Protein AF-A0A450TJH1-F1 (afdb_monomer_lite)

Sequence (79 aa):
MEESVDLPDIAGDDAIGPGEFKLGQEGYDSWYATWEQTVYLGESVWNLEGVIPEKIYLGRSPEIGAAHEQDYTFLDGEP

pLDDT: mean 78.23, std 15.9, range [39.91, 96.94]

Radius of gyration: 31.25 Å; chains: 1; bounding box: 65×27×77 Å

Structure (mmCIF, N/CA/C/O backbone):
data_AF-A0A450TJH1-F1
#
_entry.id   AF-A0A450TJH1-F1
#
loop_
_atom_site.group_PDB
_atom_site.id
_atom_site.type_symbol
_atom_site.label_atom_id
_atom_site.label_alt_id
_atom_site.label_comp_id
_atom_site.label_asym_id
_atom_site.label_entity_id
_atom_site.label_seq_id
_atom_site.pdbx_PDB_ins_code
_atom_site.Cartn_x
_atom_site.Cartn_y
_atom_site.Cartn_z
_atom_site.occupancy
_atom_site.B_iso_or_equiv
_atom_site.auth_seq_id
_atom_site.auth_comp_id
_atom_site.auth_asym_id
_atom_site.auth_atom_id
_atom_site.pdbx_PDB_model_num
ATOM 1 N N . MET A 1 1 ? 41.197 17.060 -33.496 1.00 39.91 1 MET A N 1
ATOM 2 C CA . MET A 1 1 ? 41.242 16.697 -32.069 1.00 39.91 1 MET A CA 1
ATOM 3 C C . MET A 1 1 ? 39.789 16.542 -31.686 1.00 39.91 1 MET A C 1
ATOM 5 O O . MET A 1 1 ? 39.144 17.533 -31.385 1.00 39.91 1 MET A O 1
ATOM 9 N N . GLU A 1 2 ? 39.239 15.360 -31.951 1.00 44.94 2 GLU A N 1
ATOM 10 C CA . GLU A 1 2 ? 37.847 15.064 -31.619 1.00 44.94 2 GLU A CA 1
ATOM 11 C C . GLU A 1 2 ? 37.819 14.741 -30.133 1.00 44.94 2 GLU A C 1
ATOM 13 O O . GLU A 1 2 ? 38.563 13.881 -29.662 1.00 44.94 2 GLU A O 1
ATOM 18 N N . GLU A 1 3 ? 37.063 15.539 -29.394 1.00 43.69 3 GLU A N 1
ATOM 19 C CA . GLU A 1 3 ? 36.839 15.344 -27.974 1.00 43.69 3 GLU A CA 1
ATOM 20 C C . GLU A 1 3 ? 36.065 14.035 -27.818 1.00 43.69 3 GLU A C 1
ATOM 22 O O . GLU A 1 3 ? 34.924 13.917 -28.264 1.00 43.69 3 GLU A O 1
ATOM 27 N N . SER A 1 4 ? 36.718 13.019 -27.256 1.00 50.69 4 SER A N 1
ATOM 28 C CA . SER A 1 4 ? 36.040 11.812 -26.809 1.00 50.69 4 SER A CA 1
ATOM 29 C C . SER A 1 4 ? 35.114 12.224 -25.672 1.00 50.69 4 SER A C 1
ATOM 31 O O . SER A 1 4 ? 35.567 1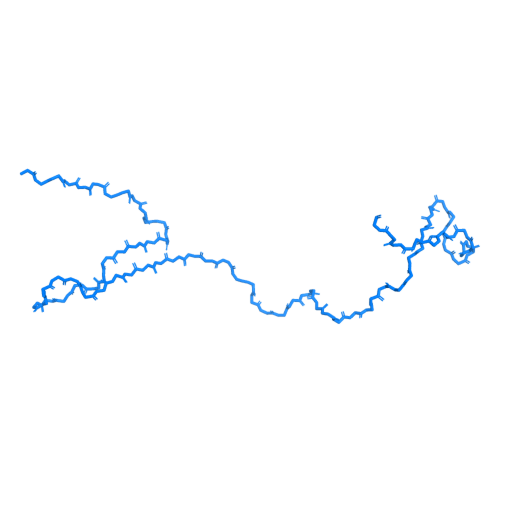2.408 -24.541 1.00 50.69 4 SER A O 1
ATOM 33 N N . VAL A 1 5 ? 33.840 12.436 -25.993 1.00 54.03 5 VAL A N 1
ATOM 34 C CA . VAL A 1 5 ? 32.795 12.631 -24.992 1.00 54.03 5 VAL A CA 1
ATOM 35 C C . VAL A 1 5 ? 32.691 11.318 -24.230 1.00 54.03 5 VAL A C 1
ATOM 37 O O . VAL A 1 5 ? 32.146 10.338 -24.735 1.00 54.03 5 VAL A O 1
ATOM 40 N N . ASP A 1 6 ? 33.286 11.299 -23.041 1.00 52.81 6 ASP A N 1
ATOM 41 C CA . ASP A 1 6 ? 33.136 10.225 -22.070 1.00 52.81 6 ASP A CA 1
ATOM 42 C C . ASP A 1 6 ? 31.708 10.323 -21.533 1.00 52.81 6 ASP A C 1
ATOM 44 O O . ASP A 1 6 ? 31.405 11.087 -20.612 1.00 52.81 6 ASP A O 1
ATOM 48 N N . LEU A 1 7 ? 30.785 9.668 -22.242 1.00 56.22 7 LEU A N 1
ATOM 49 C CA . LEU A 1 7 ? 29.406 9.572 -21.801 1.00 56.22 7 LEU A CA 1
ATOM 50 C C . LEU A 1 7 ? 29.427 8.839 -20.459 1.00 56.22 7 LEU A C 1
ATOM 52 O O . LEU A 1 7 ? 30.071 7.792 -20.369 1.00 56.22 7 LEU A O 1
ATOM 56 N N . PRO A 1 8 ? 28.759 9.374 -19.420 1.00 46.16 8 PRO A N 1
ATOM 57 C CA . PRO A 1 8 ? 28.690 8.686 -18.145 1.00 46.16 8 PRO A CA 1
ATOM 58 C C . PRO A 1 8 ? 28.190 7.266 -18.385 1.00 46.16 8 PRO A C 1
ATOM 60 O O . PRO A 1 8 ? 27.348 7.043 -19.258 1.00 46.16 8 PRO A O 1
ATOM 63 N N . ASP A 1 9 ? 28.740 6.333 -17.614 1.00 54.56 9 ASP A N 1
ATOM 64 C CA . ASP A 1 9 ? 28.377 4.922 -17.574 1.00 54.56 9 ASP A CA 1
ATOM 65 C C . ASP A 1 9 ? 26.909 4.797 -17.113 1.00 54.56 9 ASP A C 1
ATOM 67 O O . ASP A 1 9 ? 26.605 4.444 -15.979 1.00 54.56 9 ASP A O 1
ATOM 71 N N . ILE A 1 10 ? 25.967 5.176 -17.984 1.00 48.34 10 ILE A N 1
ATOM 72 C CA . ILE A 1 10 ? 24.515 5.018 -17.819 1.00 48.34 10 ILE A CA 1
ATOM 73 C C . ILE A 1 10 ? 24.143 3.542 -18.084 1.00 48.34 10 ILE A C 1
ATOM 75 O O . ILE A 1 10 ? 22.983 3.186 -18.235 1.00 48.34 10 ILE A O 1
ATOM 79 N N . ALA A 1 11 ? 25.119 2.628 -18.101 1.00 44.91 11 ALA A N 1
ATOM 80 C CA . ALA A 1 11 ? 24.895 1.189 -18.121 1.00 44.91 11 ALA A CA 1
ATOM 81 C C . ALA A 1 11 ? 24.414 0.664 -16.750 1.00 44.91 11 ALA A C 1
ATOM 83 O O . ALA A 1 11 ? 24.948 -0.302 -16.211 1.00 44.91 11 ALA A O 1
ATOM 84 N N . GLY A 1 12 ? 23.395 1.302 -16.181 1.00 49.06 12 GLY A N 1
ATOM 85 C CA . GLY A 1 12 ? 22.522 0.703 -15.181 1.00 49.06 12 GLY A CA 1
ATOM 86 C C . GLY A 1 12 ? 21.109 0.712 -15.740 1.00 49.06 12 GLY A C 1
ATOM 87 O O . GLY A 1 12 ? 20.464 1.733 -15.575 1.00 49.06 12 GLY A O 1
ATOM 88 N N . ASP A 1 13 ? 20.720 -0.370 -16.434 1.00 58.28 13 ASP A N 1
ATOM 89 C CA . ASP A 1 13 ? 19.412 -0.796 -17.006 1.00 58.28 13 ASP A CA 1
ATOM 90 C C . ASP A 1 13 ? 18.473 0.222 -17.718 1.00 58.28 13 ASP A C 1
ATOM 92 O O . ASP A 1 13 ? 17.696 -0.158 -18.601 1.00 58.28 13 ASP A O 1
ATOM 96 N N . ASP A 1 14 ? 18.622 1.520 -17.479 1.00 65.69 14 ASP A N 1
ATOM 97 C CA . ASP A 1 14 ? 17.878 2.634 -18.051 1.00 65.69 14 ASP A CA 1
ATOM 98 C C . ASP A 1 14 ? 18.784 3.419 -19.020 1.00 65.69 14 ASP A C 1
ATOM 100 O O . ASP A 1 14 ? 19.491 4.349 -18.632 1.00 65.69 14 ASP A O 1
ATOM 104 N N . ALA A 1 15 ? 18.793 3.049 -20.301 1.00 76.50 15 ALA A N 1
ATOM 105 C CA . ALA A 1 15 ? 19.693 3.595 -21.314 1.00 76.50 15 ALA A CA 1
ATOM 106 C C . ALA A 1 15 ? 18.929 4.190 -22.502 1.00 76.50 15 ALA A C 1
ATOM 108 O O . ALA A 1 15 ? 17.905 3.664 -22.933 1.00 76.50 15 ALA A O 1
ATOM 109 N N . ILE A 1 16 ? 19.474 5.260 -23.088 1.00 81.62 16 ILE A N 1
ATOM 110 C CA . ILE A 1 16 ? 18.991 5.848 -24.344 1.00 81.62 16 ILE A CA 1
ATOM 111 C C . ILE A 1 16 ? 20.143 5.846 -25.346 1.00 81.62 16 ILE A C 1
ATOM 113 O O . ILE A 1 16 ? 21.235 6.317 -25.028 1.00 81.62 16 ILE A O 1
ATOM 117 N N . GLY A 1 17 ? 19.914 5.344 -26.558 1.00 82.19 17 GLY A N 1
ATOM 118 C CA . GLY A 1 17 ? 20.972 5.238 -27.561 1.00 82.19 17 GLY A CA 1
ATOM 119 C C . GLY A 1 17 ? 20.458 5.112 -28.992 1.00 82.19 17 GLY A C 1
ATOM 120 O O . GLY A 1 17 ? 19.260 4.912 -29.208 1.00 82.19 17 GLY A O 1
ATOM 121 N N . PRO A 1 18 ? 21.339 5.269 -29.992 1.00 79.56 18 PRO A N 1
ATOM 122 C CA . PRO A 1 18 ? 20.968 5.050 -31.380 1.00 79.56 18 PRO A CA 1
ATOM 123 C C . PRO A 1 18 ? 20.614 3.573 -31.607 1.00 79.56 18 PRO A C 1
ATOM 125 O O . PRO A 1 18 ? 21.202 2.678 -31.001 1.00 79.56 18 PRO A O 1
ATOM 128 N N . GLY A 1 19 ? 19.633 3.318 -32.472 1.00 73.75 19 GLY A N 1
ATOM 129 C CA . GLY A 1 19 ? 19.210 1.970 -32.855 1.00 73.75 19 GLY A CA 1
ATOM 130 C C . GLY A 1 19 ? 20.273 1.209 -33.657 1.00 73.75 19 GLY A C 1
ATOM 131 O O . GLY A 1 19 ? 21.382 1.690 -33.871 1.00 73.75 19 GLY A O 1
ATOM 132 N N . GLU A 1 20 ? 19.943 0.002 -34.123 1.00 75.06 20 GLU A N 1
ATOM 133 C CA . GLU A 1 20 ? 20.906 -0.840 -34.846 1.00 75.06 20 GLU A CA 1
ATOM 134 C C . GLU A 1 20 ? 21.471 -0.152 -36.096 1.00 75.06 20 GLU A C 1
ATOM 136 O O . GLU A 1 20 ? 20.733 0.317 -36.967 1.00 75.06 20 GLU A O 1
ATOM 141 N N . PHE A 1 21 ? 22.799 -0.161 -36.214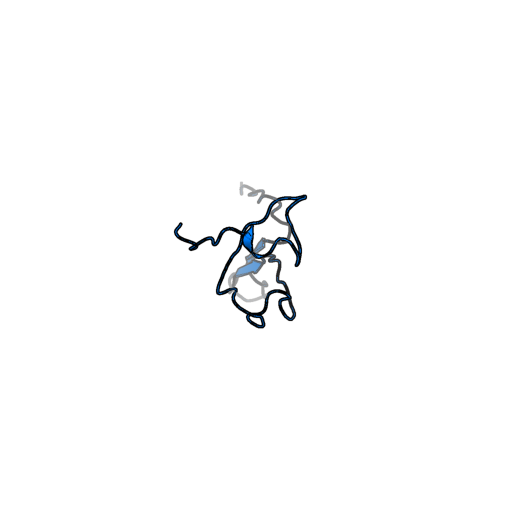 1.00 67.69 21 PHE A N 1
ATOM 142 C CA . PHE A 1 21 ? 23.485 0.271 -37.423 1.00 67.69 21 PHE A CA 1
ATOM 143 C C . PHE A 1 21 ? 23.333 -0.772 -38.537 1.00 67.69 21 PHE A C 1
ATOM 145 O O . PHE A 1 21 ? 23.588 -1.961 -38.327 1.00 67.69 21 PHE A O 1
ATOM 152 N N . LYS A 1 22 ? 22.992 -0.327 -39.753 1.00 74.00 22 LYS A N 1
ATOM 153 C CA . LYS A 1 22 ? 22.908 -1.182 -40.947 1.00 74.00 22 LYS A CA 1
ATOM 154 C C . LYS A 1 22 ? 23.874 -0.698 -42.025 1.00 74.00 22 LYS A C 1
ATOM 156 O O . LYS A 1 22 ? 23.854 0.461 -42.427 1.00 74.00 22 LYS A O 1
ATOM 161 N N . LEU A 1 23 ? 24.723 -1.604 -42.517 1.00 69.38 23 LEU A N 1
ATOM 162 C CA . LEU A 1 23 ? 25.713 -1.295 -43.552 1.00 69.38 23 LEU A CA 1
ATOM 163 C C . LEU A 1 23 ? 25.008 -0.854 -44.850 1.00 69.38 23 LEU A C 1
ATOM 165 O O . LEU A 1 23 ? 24.173 -1.588 -45.375 1.00 69.38 23 LEU A O 1
ATOM 169 N N . GLY A 1 24 ? 25.363 0.320 -45.378 1.00 77.19 24 GLY A N 1
ATOM 170 C CA . GLY A 1 24 ? 24.733 0.905 -46.572 1.00 77.19 24 GLY A CA 1
ATOM 171 C C . GLY A 1 24 ? 23.595 1.892 -46.285 1.00 77.19 24 GLY A C 1
ATOM 172 O O . GLY A 1 24 ? 23.009 2.417 -47.228 1.00 77.19 24 GLY A O 1
ATOM 173 N N . GLN A 1 25 ? 23.307 2.165 -45.012 1.00 71.69 25 GLN A N 1
ATOM 174 C CA . GLN A 1 25 ? 22.368 3.192 -44.569 1.00 71.69 25 GLN A CA 1
ATOM 175 C C . GLN A 1 25 ? 23.134 4.422 -44.061 1.00 71.69 25 GLN A C 1
ATOM 177 O O . GLN A 1 25 ? 24.146 4.285 -43.371 1.00 71.69 25 GLN A O 1
ATOM 182 N N . GLU A 1 26 ? 22.680 5.628 -44.410 1.00 67.75 26 GLU A N 1
ATOM 183 C CA . GLU A 1 26 ? 23.263 6.858 -43.866 1.00 67.75 26 GLU A CA 1
ATOM 184 C C . GLU A 1 26 ? 22.726 7.114 -42.453 1.00 67.75 26 GLU A C 1
ATOM 186 O O . GLU A 1 26 ? 21.585 7.526 -42.268 1.00 67.75 26 GLU A O 1
ATOM 191 N N . GLY A 1 27 ? 23.571 6.883 -41.448 1.00 69.25 27 GLY A N 1
ATOM 192 C CA . GLY A 1 27 ? 23.245 7.155 -40.049 1.00 69.25 27 GLY A CA 1
ATOM 193 C C . GLY A 1 27 ? 22.360 6.090 -39.394 1.00 69.25 27 GLY A C 1
ATOM 194 O O . GLY A 1 27 ? 22.383 4.919 -39.770 1.00 69.25 27 GLY A O 1
ATOM 195 N N . TYR A 1 28 ? 21.619 6.508 -38.366 1.00 67.75 28 TYR A N 1
ATOM 196 C CA . TYR A 1 28 ? 20.717 5.661 -37.584 1.00 67.75 28 TYR A CA 1
ATOM 197 C C . TYR A 1 28 ? 19.263 6.070 -37.843 1.00 67.75 28 TYR A C 1
ATOM 199 O O . TYR A 1 28 ? 18.917 7.237 -37.675 1.00 67.75 28 TYR A O 1
ATOM 207 N N . ASP A 1 29 ? 18.396 5.115 -38.192 1.00 73.62 29 ASP A N 1
ATOM 208 C CA . ASP A 1 29 ? 16.968 5.385 -38.467 1.00 73.62 29 ASP A CA 1
ATOM 209 C C . ASP A 1 29 ? 16.105 5.498 -37.200 1.00 73.62 29 ASP A C 1
ATOM 211 O O . ASP A 1 29 ? 14.917 5.811 -37.273 1.00 73.62 29 ASP A O 1
ATOM 215 N N . SER A 1 30 ? 16.659 5.180 -36.029 1.00 75.62 30 SER A N 1
ATOM 216 C CA . SER A 1 30 ? 15.895 5.087 -34.784 1.00 75.62 30 SER A CA 1
ATOM 217 C C . SER A 1 30 ? 16.768 5.303 -33.553 1.00 75.62 30 SER A C 1
ATOM 219 O O . SER A 1 30 ? 17.995 5.272 -33.633 1.00 75.62 30 SER A O 1
ATOM 221 N N . TRP A 1 31 ? 16.105 5.505 -32.417 1.00 82.25 31 TRP A N 1
ATOM 222 C CA . TRP A 1 31 ? 16.694 5.571 -31.084 1.00 82.25 31 TRP A CA 1
ATOM 223 C C . TRP A 1 31 ? 15.934 4.606 -30.175 1.00 82.25 31 TRP A C 1
ATOM 225 O O . TRP A 1 31 ? 14.714 4.478 -30.307 1.00 82.25 31 TRP A O 1
ATOM 235 N N . TYR A 1 32 ? 16.637 3.937 -29.269 1.00 81.62 32 TYR A N 1
ATOM 236 C CA . TYR A 1 32 ? 16.033 3.128 -28.218 1.00 81.62 32 TYR A CA 1
ATOM 237 C C . TYR A 1 32 ? 16.077 3.870 -26.883 1.00 81.62 32 TYR A C 1
ATOM 239 O O . TYR A 1 32 ? 16.955 4.701 -26.651 1.00 81.62 32 TYR A O 1
ATOM 247 N N . ALA A 1 33 ? 15.125 3.541 -26.014 1.00 82.81 33 ALA A N 1
ATOM 248 C CA . ALA A 1 33 ? 15.099 3.936 -24.615 1.00 82.81 33 ALA A CA 1
ATOM 249 C C . ALA A 1 33 ? 14.657 2.723 -23.787 1.00 82.81 33 ALA A C 1
ATOM 251 O O . ALA A 1 33 ? 13.624 2.122 -24.094 1.00 82.81 33 ALA A O 1
ATOM 252 N N . THR A 1 34 ? 15.431 2.353 -22.773 1.00 83.31 34 THR A N 1
ATOM 253 C CA . THR A 1 34 ? 15.081 1.313 -21.800 1.00 83.31 34 THR A CA 1
ATOM 254 C C . THR A 1 34 ? 14.773 1.961 -20.459 1.00 83.31 34 THR A C 1
ATOM 256 O O . THR A 1 34 ? 15.326 3.012 -20.136 1.00 83.31 34 THR A O 1
ATOM 259 N N . TRP A 1 35 ? 13.839 1.370 -19.716 1.00 82.44 35 TRP A N 1
ATOM 260 C CA . TRP A 1 35 ? 13.600 1.727 -18.326 1.00 82.44 35 TRP A CA 1
ATOM 261 C C . TRP A 1 35 ? 13.055 0.537 -17.538 1.00 82.44 35 TRP A C 1
ATOM 263 O O . TRP A 1 35 ? 12.326 -0.300 -18.089 1.00 82.44 35 TRP A O 1
ATOM 273 N N . GLU A 1 36 ? 13.339 0.506 -16.243 1.00 85.94 36 GLU A N 1
ATOM 274 C CA . GLU A 1 36 ? 12.743 -0.443 -15.311 1.00 85.94 36 GLU A CA 1
ATOM 275 C C . GLU A 1 36 ? 11.527 0.141 -14.578 1.00 85.94 36 GLU A C 1
ATOM 277 O O . GLU A 1 36 ? 11.460 1.317 -14.217 1.00 85.94 36 GLU A O 1
ATOM 282 N N . GLN A 1 37 ? 10.527 -0.702 -14.321 1.00 87.00 37 GLN A N 1
ATOM 283 C CA . GLN A 1 37 ? 9.431 -0.371 -13.413 1.00 87.00 37 GLN A CA 1
ATOM 284 C C . GLN A 1 37 ? 8.986 -1.610 -12.644 1.00 87.00 37 GLN A C 1
ATOM 286 O O . GLN A 1 37 ? 8.904 -2.712 -13.187 1.00 87.00 37 GLN A O 1
ATOM 291 N N . THR A 1 38 ? 8.644 -1.421 -11.372 1.00 91.75 38 THR A N 1
ATOM 292 C CA . THR A 1 38 ? 8.028 -2.484 -10.576 1.00 91.75 38 THR A CA 1
ATOM 293 C C . THR A 1 38 ? 6.533 -2.527 -10.854 1.00 91.75 38 THR A C 1
ATOM 295 O O . THR A 1 38 ? 5.827 -1.542 -10.641 1.00 91.75 38 THR A O 1
ATOM 298 N N . VAL A 1 39 ? 6.040 -3.689 -11.278 1.00 90.25 39 VAL A N 1
ATOM 299 C CA . VAL A 1 39 ? 4.610 -3.957 -11.453 1.00 90.25 39 VAL A CA 1
ATOM 300 C C . VAL A 1 39 ? 4.183 -5.118 -10.562 1.00 90.25 39 VAL A C 1
ATOM 302 O O . VAL A 1 39 ? 4.859 -6.141 -10.485 1.00 90.25 39 VAL A O 1
ATOM 305 N N . TYR A 1 40 ? 3.041 -4.964 -9.894 1.00 89.12 40 TYR A N 1
ATOM 306 C CA . TYR A 1 40 ? 2.414 -6.040 -9.132 1.00 89.12 40 TYR A CA 1
ATOM 307 C C . TYR A 1 40 ? 1.382 -6.725 -10.022 1.00 89.12 40 TYR A C 1
ATOM 309 O O . TYR A 1 40 ? 0.384 -6.120 -10.408 1.00 89.12 40 TYR A O 1
ATOM 317 N N . LEU A 1 41 ? 1.652 -7.977 -10.383 1.00 92.12 41 LEU A N 1
ATOM 318 C CA . LEU A 1 41 ? 0.775 -8.788 -11.222 1.00 92.12 41 LEU A CA 1
ATOM 319 C C . LEU A 1 41 ? -0.069 -9.721 -10.349 1.00 92.12 41 LEU A C 1
ATOM 321 O O . LEU A 1 41 ? 0.442 -10.315 -9.402 1.00 92.12 41 LEU A O 1
ATOM 325 N N . GLY A 1 42 ? -1.339 -9.889 -10.712 1.00 90.94 42 GLY A N 1
ATOM 326 C CA . GLY A 1 42 ? -2.297 -10.718 -9.980 1.00 90.94 42 GLY A CA 1
ATOM 327 C C . GLY A 1 42 ? -3.426 -9.904 -9.356 1.00 90.94 42 GLY A C 1
ATOM 328 O O . GLY A 1 42 ? -3.534 -8.696 -9.567 1.00 90.94 42 GLY A O 1
ATOM 329 N N . GLU A 1 43 ? -4.301 -10.589 -8.625 1.00 87.56 43 GLU A N 1
ATOM 330 C CA . GLU A 1 43 ? -5.417 -9.948 -7.933 1.00 87.56 43 GLU A CA 1
ATOM 331 C C . GLU A 1 43 ? -4.933 -9.216 -6.676 1.00 87.56 43 GLU A C 1
ATOM 333 O O . GLU A 1 43 ? -4.089 -9.707 -5.924 1.00 87.56 43 GLU A O 1
ATOM 338 N N . SER A 1 44 ? -5.480 -8.024 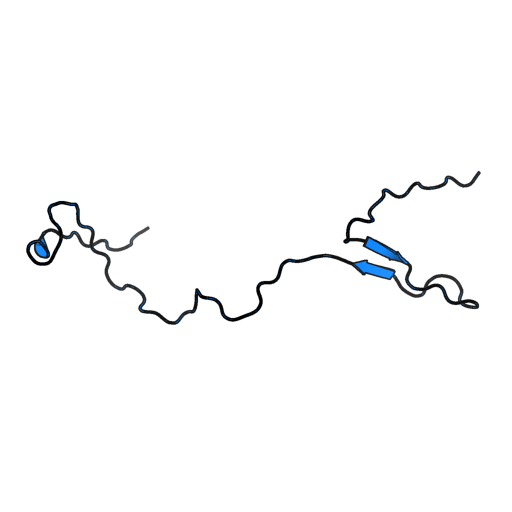-6.452 1.00 86.75 44 SER A N 1
ATOM 339 C CA . SER A 1 44 ? -5.226 -7.258 -5.239 1.00 86.75 44 SER A CA 1
ATOM 340 C C . SER A 1 44 ? -5.920 -7.913 -4.048 1.00 86.75 44 SER A C 1
ATOM 342 O O . SER A 1 44 ? -7.121 -8.158 -4.089 1.00 86.75 44 SER A O 1
ATOM 344 N N . VAL A 1 45 ? -5.192 -8.106 -2.943 1.00 84.75 45 VAL A N 1
ATOM 345 C CA . VAL A 1 45 ? -5.804 -8.465 -1.646 1.00 84.75 45 VAL A CA 1
ATOM 346 C C . VAL A 1 45 ? -6.717 -7.357 -1.112 1.00 84.75 45 VAL A C 1
ATOM 348 O O . VAL A 1 45 ? -7.586 -7.610 -0.286 1.00 84.75 45 VAL A O 1
ATOM 351 N N . TRP A 1 46 ? -6.519 -6.127 -1.592 1.00 81.88 46 TRP A N 1
ATOM 352 C CA . TRP A 1 46 ? -7.442 -5.015 -1.418 1.00 81.88 46 TRP A CA 1
ATOM 353 C C . TRP A 1 46 ? -8.394 -5.010 -2.609 1.00 81.88 46 TRP A C 1
ATOM 355 O O . TRP A 1 46 ? -8.127 -4.349 -3.618 1.00 81.88 46 TRP A O 1
ATOM 365 N N . ASN A 1 47 ? -9.461 -5.794 -2.525 1.00 81.19 47 ASN A N 1
ATOM 366 C CA . ASN A 1 47 ? -10.556 -5.735 -3.480 1.00 81.19 47 ASN A CA 1
ATOM 367 C C . ASN A 1 47 ? -11.713 -4.912 -2.881 1.00 81.19 47 ASN A C 1
ATOM 369 O O . ASN A 1 47 ? -11.746 -4.615 -1.688 1.00 81.19 47 ASN A O 1
ATOM 373 N N . LEU A 1 48 ? -12.645 -4.471 -3.727 1.00 77.62 48 LEU A N 1
ATOM 374 C CA . LEU A 1 48 ? -13.856 -3.775 -3.266 1.00 77.62 48 LEU A CA 1
ATOM 375 C C . LEU A 1 48 ? -14.875 -4.751 -2.653 1.00 77.62 48 LEU A C 1
ATOM 377 O O . LEU A 1 48 ? -16.002 -4.360 -2.351 1.00 77.62 48 LEU A O 1
ATOM 381 N N . GLU A 1 49 ? -14.501 -6.023 -2.502 1.00 81.44 49 GLU A N 1
ATOM 382 C CA . GLU A 1 49 ? -15.326 -7.027 -1.858 1.00 81.44 49 GLU A CA 1
ATOM 383 C C . GLU A 1 49 ? -15.156 -6.887 -0.347 1.00 81.44 49 GLU A C 1
ATOM 385 O O . GLU A 1 49 ? -14.076 -7.020 0.222 1.00 81.44 49 GLU A O 1
ATOM 390 N N . GLY A 1 50 ? -16.246 -6.559 0.328 1.00 78.00 50 GLY A N 1
ATOM 391 C CA . GLY A 1 50 ? -16.227 -6.301 1.755 1.00 78.00 50 GLY A CA 1
ATOM 392 C C . GLY A 1 50 ? -17.451 -5.514 2.176 1.00 78.00 50 GLY A C 1
ATOM 393 O O . GLY A 1 50 ? -18.232 -5.036 1.353 1.00 78.00 50 GLY A O 1
ATOM 394 N N . VAL A 1 51 ? -17.634 -5.394 3.485 1.00 82.00 51 VAL A N 1
ATOM 395 C CA . 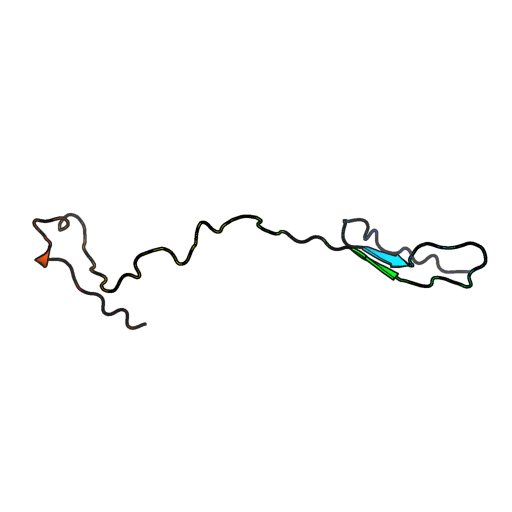VAL A 1 51 ? -18.696 -4.566 4.052 1.00 82.00 51 VAL A CA 1
ATOM 396 C C . VAL A 1 51 ? -18.092 -3.212 4.385 1.00 82.00 51 VAL A C 1
ATOM 398 O O . VAL A 1 51 ? -17.173 -3.128 5.199 1.00 82.00 51 VAL A O 1
ATOM 401 N N . ILE A 1 52 ? -18.610 -2.156 3.758 1.00 83.94 52 ILE A N 1
ATOM 402 C CA . ILE A 1 52 ? -18.280 -0.785 4.148 1.00 83.94 52 ILE A CA 1
ATOM 403 C C . ILE A 1 52 ? -18.872 -0.563 5.549 1.00 83.94 52 ILE A C 1
ATOM 405 O O . ILE A 1 52 ? -20.078 -0.750 5.723 1.00 83.94 52 ILE A O 1
ATOM 409 N N . PRO A 1 53 ? -18.065 -0.207 6.562 1.00 84.62 53 PRO A N 1
ATOM 410 C CA . PRO A 1 53 ? -18.580 0.019 7.904 1.00 84.62 53 PRO A CA 1
ATOM 411 C C . PRO A 1 53 ? -19.499 1.245 7.916 1.00 84.62 53 PRO A C 1
ATOM 413 O O . PRO A 1 53 ? -19.074 2.351 7.600 1.00 84.62 53 PRO A O 1
ATOM 416 N N . GLU A 1 54 ? -20.760 1.050 8.301 1.00 86.50 54 GLU A N 1
ATOM 417 C CA . GLU A 1 54 ? -21.750 2.135 8.395 1.00 86.50 54 GLU A CA 1
ATOM 418 C C . GLU A 1 54 ? -21.719 2.854 9.748 1.00 86.50 54 GLU A C 1
ATOM 420 O O . GLU A 1 54 ? -22.197 3.980 9.874 1.00 86.50 54 GLU A O 1
ATOM 425 N N . LYS A 1 55 ? -21.217 2.183 10.791 1.00 89.44 55 LYS A N 1
ATOM 426 C CA . LYS A 1 55 ? -21.216 2.684 12.168 1.00 89.44 55 LYS A CA 1
ATOM 427 C C . LYS A 1 55 ? -19.926 2.296 12.865 1.00 89.44 55 LYS A C 1
ATOM 429 O O . LYS A 1 55 ? -19.535 1.130 12.831 1.00 89.44 55 LYS A O 1
ATOM 434 N N . ILE A 1 56 ? -19.308 3.260 13.537 1.00 90.56 56 ILE A N 1
ATOM 435 C CA . ILE A 1 56 ? -18.090 3.050 14.316 1.00 90.56 56 ILE A CA 1
ATOM 436 C C . ILE A 1 56 ? -18.408 3.323 15.782 1.00 90.56 56 ILE A C 1
ATOM 438 O O . ILE A 1 56 ? -19.042 4.319 16.122 1.00 90.56 56 ILE A O 1
ATOM 442 N N . TYR A 1 57 ? -17.965 2.418 16.648 1.00 93.62 57 TYR A N 1
ATOM 443 C CA . TYR A 1 57 ? -18.181 2.480 18.085 1.00 93.62 57 TYR A CA 1
ATOM 444 C C . TYR A 1 57 ? -16.841 2.329 18.807 1.00 93.62 57 TYR A C 1
ATOM 446 O O . TYR A 1 57 ? -16.113 1.361 18.582 1.00 93.62 57 TYR A O 1
ATOM 454 N N . LEU A 1 58 ? -16.508 3.288 19.670 1.00 94.00 58 LEU A N 1
ATOM 455 C CA . LEU A 1 58 ? -15.283 3.300 20.464 1.00 94.00 58 LEU A CA 1
ATOM 456 C C . LEU A 1 58 ? -15.540 2.695 21.846 1.00 94.00 58 LEU A C 1
ATOM 458 O O . LEU A 1 58 ? -16.433 3.145 22.559 1.00 94.00 58 LEU A O 1
ATOM 462 N N . GLY A 1 59 ? -14.725 1.712 22.227 1.00 94.81 59 GLY A N 1
ATOM 463 C CA . GLY A 1 59 ? -14.703 1.123 23.566 1.00 94.81 59 GLY A CA 1
ATOM 464 C C . GLY A 1 59 ? -13.290 1.121 24.145 1.00 94.81 59 GLY A C 1
ATOM 465 O O . GLY A 1 59 ? -12.301 1.216 23.413 1.00 94.81 59 GLY A O 1
ATOM 466 N N . ARG A 1 60 ? -13.186 1.004 25.469 1.00 95.56 60 ARG A N 1
ATOM 467 C CA . ARG A 1 60 ? -11.919 0.986 26.210 1.00 95.56 60 ARG A CA 1
ATOM 468 C C . ARG A 1 60 ? -11.875 -0.248 27.101 1.00 95.56 60 ARG A C 1
ATOM 470 O O . ARG A 1 60 ? -12.853 -0.567 27.750 1.00 95.56 60 ARG A O 1
ATOM 477 N N . SER A 1 61 ? -10.718 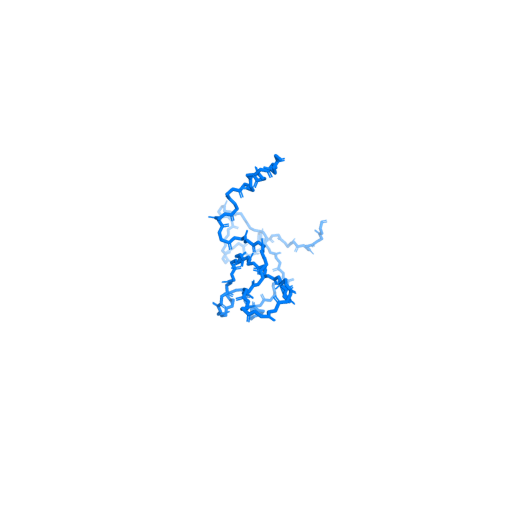-0.901 27.183 1.00 96.12 61 SER A N 1
ATOM 478 C CA . SER A 1 61 ? -10.499 -1.974 28.158 1.00 96.12 61 SER A CA 1
ATOM 479 C C . SER A 1 61 ? -10.381 -1.418 29.593 1.00 96.12 61 SER A C 1
ATOM 481 O O . SER A 1 61 ? -9.679 -0.411 29.778 1.00 96.12 61 SER A O 1
ATOM 483 N N . PRO A 1 62 ? -10.971 -2.082 30.610 1.00 95.06 62 PRO A N 1
ATOM 484 C CA . PRO A 1 62 ? -11.660 -3.384 30.556 1.00 95.06 62 PRO A CA 1
ATOM 485 C C . PRO A 1 62 ? -13.149 -3.354 30.161 1.00 95.06 62 PRO A C 1
ATOM 487 O O . PRO A 1 62 ? -13.742 -4.422 30.033 1.00 95.06 62 PRO A O 1
ATOM 490 N N . GLU A 1 63 ? -13.749 -2.184 29.951 1.00 96.62 63 GLU A N 1
ATOM 491 C CA . GLU A 1 63 ? -15.174 -1.980 29.640 1.00 96.62 63 GLU A CA 1
ATOM 492 C C . GLU A 1 63 ? -15.535 -2.330 28.175 1.00 96.62 63 GLU A C 1
ATOM 494 O O . GLU A 1 63 ? -16.043 -1.508 27.413 1.00 96.62 63 GLU A O 1
ATOM 499 N N . ILE A 1 64 ? -15.238 -3.563 27.749 1.00 95.94 64 ILE A N 1
ATOM 500 C CA . ILE A 1 64 ? -15.525 -4.082 26.399 1.00 95.94 64 ILE A CA 1
ATOM 501 C C . ILE A 1 64 ? -16.201 -5.457 26.440 1.00 95.94 64 ILE A C 1
ATOM 503 O O . ILE A 1 64 ? -16.0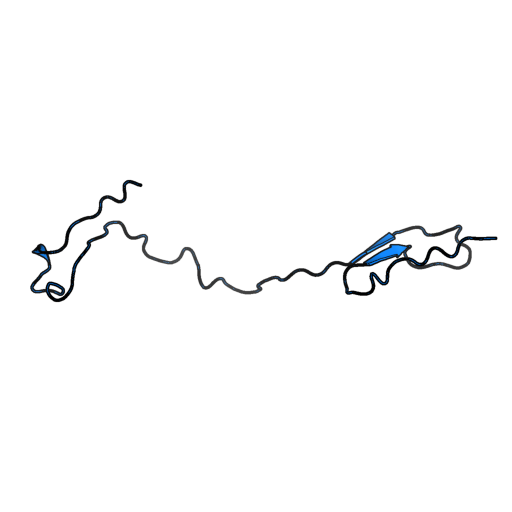69 -6.213 27.401 1.00 95.94 64 ILE A O 1
ATOM 507 N N . GLY A 1 65 ? -16.881 -5.820 25.349 1.00 94.62 65 GLY A N 1
ATOM 508 C CA . GLY A 1 65 ? -17.595 -7.092 25.201 1.00 94.62 65 GLY A CA 1
ATOM 509 C C . GLY A 1 65 ? -19.098 -6.971 25.462 1.00 94.62 65 GLY A C 1
ATOM 510 O O . GLY A 1 65 ? -19.604 -5.894 25.755 1.00 94.62 65 GLY A O 1
ATOM 511 N N . ALA A 1 66 ? -19.821 -8.090 25.357 1.00 95.69 66 ALA A N 1
ATOM 512 C CA . ALA A 1 66 ? -21.291 -8.105 25.343 1.00 95.69 66 ALA A CA 1
ATOM 513 C C . ALA A 1 66 ? -21.947 -7.489 26.599 1.00 95.69 66 ALA A C 1
ATOM 515 O O . ALA A 1 66 ? -23.034 -6.928 26.526 1.00 95.69 66 ALA A O 1
ATOM 516 N N . ALA A 1 67 ? -21.288 -7.558 27.761 1.00 96.94 67 ALA A N 1
ATOM 517 C CA . ALA A 1 67 ? -21.793 -6.948 28.996 1.00 96.94 67 ALA A CA 1
ATOM 518 C C . ALA A 1 67 ? -21.702 -5.408 29.005 1.00 96.94 67 ALA A C 1
ATOM 520 O O . ALA A 1 67 ? -22.384 -4.761 29.798 1.00 96.94 67 ALA A O 1
ATOM 521 N N . HIS A 1 68 ? -20.879 -4.842 28.120 1.00 96.06 68 HIS A N 1
ATOM 522 C CA . HIS A 1 68 ? -20.504 -3.431 28.054 1.00 96.06 68 HIS A CA 1
ATOM 523 C C . HIS A 1 68 ? -20.967 -2.764 26.748 1.00 96.06 68 HIS A C 1
ATOM 525 O O . HIS A 1 68 ? -20.473 -1.705 26.385 1.00 96.06 68 HIS A O 1
ATOM 531 N N . GLU A 1 69 ? -21.924 -3.350 26.013 1.00 95.00 69 GLU A N 1
ATOM 532 C CA . GLU A 1 69 ? -22.407 -2.802 24.726 1.00 95.00 69 GLU A CA 1
ATOM 533 C C . GLU A 1 69 ? -22.882 -1.343 24.819 1.00 95.00 69 GLU A C 1
ATOM 535 O O . GLU A 1 69 ? -22.722 -0.560 23.887 1.00 95.00 69 GLU A O 1
ATOM 540 N N . GLN A 1 70 ? -23.423 -0.969 25.972 1.00 95.12 70 GLN A N 1
ATOM 541 C CA . GLN A 1 70 ? -23.923 0.370 26.280 1.00 95.12 70 GLN A CA 1
ATOM 542 C C . GLN A 1 70 ? -22.825 1.365 26.690 1.00 95.12 70 GLN A C 1
ATOM 544 O O . GLN A 1 70 ? -23.091 2.564 26.740 1.00 95.12 70 GLN A O 1
ATOM 549 N N . ASP A 1 71 ? -21.597 0.891 26.911 1.00 96.31 71 ASP A N 1
ATOM 550 C CA . ASP A 1 71 ? -20.436 1.728 27.235 1.00 96.31 71 ASP A CA 1
ATOM 551 C C . ASP A 1 71 ? -19.711 2.219 25.965 1.00 96.31 71 ASP A C 1
ATOM 553 O O . ASP A 1 71 ? -18.866 3.116 26.024 1.00 96.31 71 ASP A O 1
ATOM 557 N N . TYR A 1 72 ? -20.049 1.664 24.795 1.00 95.44 72 TYR A N 1
ATOM 558 C CA . TYR A 1 72 ? -19.478 2.093 23.524 1.00 95.44 72 TYR A CA 1
ATOM 559 C C . TYR A 1 72 ? -20.016 3.461 23.086 1.00 95.44 72 TYR A C 1
ATOM 561 O O . TYR A 1 72 ? -21.221 3.708 23.054 1.00 95.44 72 TYR A O 1
ATOM 569 N N . THR A 1 73 ? -19.114 4.340 22.651 1.00 94.56 73 THR A N 1
ATOM 570 C CA . THR A 1 73 ? -19.462 5.671 22.130 1.00 94.56 73 THR A CA 1
ATOM 571 C C . THR A 1 73 ? -19.496 5.652 20.606 1.00 94.56 73 THR A C 1
ATOM 573 O O . THR A 1 73 ? -18.516 5.259 19.976 1.00 94.56 73 THR A O 1
ATOM 576 N N . PHE A 1 74 ? -20.612 6.074 20.005 1.00 93.12 74 PHE A N 1
ATOM 577 C CA . PHE A 1 74 ? -20.728 6.211 18.551 1.00 93.12 74 PHE A CA 1
ATOM 578 C C . PHE A 1 74 ? -19.828 7.340 18.036 1.00 93.12 74 PHE A C 1
ATOM 580 O O . PHE A 1 74 ? -19.825 8.430 18.607 1.00 93.12 74 PHE A O 1
ATOM 587 N N . LEU A 1 75 ? -19.095 7.074 16.957 1.00 90.25 75 LEU A N 1
ATOM 588 C CA . LEU A 1 75 ? -18.319 8.066 16.220 1.00 90.25 75 LEU A CA 1
ATOM 589 C C . LEU A 1 75 ? -19.026 8.334 14.889 1.00 90.25 75 LEU A C 1
ATOM 591 O O . LEU A 1 75 ? -19.234 7.410 14.101 1.00 90.25 75 LEU A O 1
ATOM 595 N N . ASP A 1 76 ? -19.393 9.589 14.649 1.00 83.12 76 ASP A N 1
ATOM 596 C CA . ASP A 1 76 ? -20.151 10.036 13.475 1.00 83.12 76 ASP A CA 1
ATOM 597 C C . ASP A 1 76 ? -19.283 10.289 12.235 1.00 83.12 76 ASP A C 1
ATOM 599 O O . ASP A 1 76 ? -19.813 10.573 11.163 1.00 83.12 76 ASP A O 1
ATOM 603 N N . GLY A 1 77 ? -17.967 10.097 12.347 1.00 68.88 77 GLY A N 1
ATOM 604 C CA . GLY A 1 77 ? -17.053 10.140 11.209 1.00 68.88 77 GLY A CA 1
ATOM 605 C C . GLY A 1 77 ? -16.971 11.509 10.535 1.00 68.88 77 GLY A C 1
ATOM 606 O O . GLY A 1 77 ? -16.505 11.569 9.395 1.00 68.88 77 GLY A O 1
ATOM 607 N N . GLU A 1 78 ? -17.401 12.590 11.202 1.00 62.94 78 GLU A N 1
ATOM 608 C CA . GLU A 1 78 ? -17.022 13.925 10.747 1.00 62.94 78 GLU A CA 1
ATOM 609 C C . GLU A 1 78 ? -15.486 14.057 10.799 1.00 62.94 78 GLU A C 1
ATOM 611 O O . GLU A 1 78 ? -14.866 13.595 11.765 1.00 62.94 78 GLU A O 1
ATOM 616 N N . PRO A 1 79 ? -14.860 14.605 9.740 1.00 52.38 79 PRO A N 1
ATOM 617 C CA . PRO A 1 79 ? -13.418 14.832 9.695 1.00 52.38 79 PRO A CA 1
ATOM 618 C C . PRO A 1 79 ? -12.926 15.828 10.753 1.00 52.38 79 PRO A C 1
ATOM 620 O O . PRO A 1 79 ? -13.677 16.766 11.103 1.00 52.38 79 PRO A O 1
#

Foldseek 3Di:
DDPPPPDPPPPPFWDKAADDDDPPDDGGPDIDTGDDDDDDDDDDPPDPPDDDDPWDWDDDPPQDDDVNPVVTDTDPPDD

Organism: NCBI:txid2126338

Secondary structure (DSSP, 8-state):
-----------SS--EEE----TTSSS-S-EEE--------S--SS-S-SPPP--EEE-BTTB-SGGGGGGPEEE----